Protein AF-A0A3D2V1K4-F1 (afdb_monomer_lite)

pLDDT: mean 84.57, std 17.12, range [37.56, 98.5]

Secondary structure (DSSP, 8-state):
----------SSSSSS--------SSPPPS-B---STTTEETTEE--SBS--EEESS-PEEEEETTEEEEE--STT--EEESSSTTTTGGGS-SS----------SS--TTEEEEEEEEESSS-EEEEEEEEETTEEEEEEE-TTT--SS--EEEEE---

Radius of gyration: 23.72 Å; chains: 1; bounding box: 47×44×95 Å

Foldseek 3Di:
DDDDDDDDDDPPPPPPDPPPPPPDPDPDQQWAFDAFPVQDDFQWGHTPHAFIKGWPDGWDWDQDPVGTHTDQPDPPIDIDGPPACVRRVSNADDDDDDDDDDDDDPAAAAPAFDDWDFDDDPLAGATKTFGDGRPWTKIWHWDPVPDPDSIDIDIDTDDD

Structure (mmCIF, N/CA/C/O backbone):
data_AF-A0A3D2V1K4-F1
#
_entry.id   AF-A0A3D2V1K4-F1
#
loop_
_atom_site.group_PDB
_atom_site.id
_atom_site.type_symbol
_atom_site.label_atom_id
_atom_site.label_alt_id
_atom_site.label_comp_id
_atom_site.label_asym_id
_atom_site.label_entity_id
_atom_site.label_seq_id
_atom_site.pdbx_PDB_ins_code
_atom_site.Cartn_x
_atom_site.Cartn_y
_atom_site.Cartn_z
_atom_site.occupancy
_atom_site.B_iso_or_equiv
_atom_site.auth_seq_id
_atom_site.auth_comp_id
_atom_site.auth_asym_id
_atom_site.auth_atom_id
_atom_site.pdbx_PDB_model_num
ATOM 1 N N . MET A 1 1 ? -31.610 19.275 -69.217 1.00 45.16 1 MET A N 1
ATOM 2 C CA . MET A 1 1 ? -30.358 19.550 -68.478 1.00 45.16 1 MET A CA 1
ATOM 3 C C . MET A 1 1 ? -30.706 19.961 -67.062 1.00 45.16 1 MET A C 1
ATOM 5 O O . MET A 1 1 ? -31.805 20.438 -66.820 1.00 45.16 1 MET A O 1
ATOM 9 N N . THR A 1 2 ? -29.822 19.635 -66.136 1.00 37.56 2 THR A N 1
ATOM 10 C CA . THR A 1 2 ? -30.167 19.061 -64.837 1.00 37.56 2 THR A CA 1
ATOM 11 C C . THR A 1 2 ? -30.131 20.094 -63.704 1.00 37.56 2 THR A C 1
ATOM 13 O O . THR A 1 2 ? -29.218 20.901 -63.616 1.00 37.56 2 THR A O 1
ATOM 16 N N . ARG A 1 3 ? -31.185 20.024 -62.886 1.00 39.22 3 ARG A N 1
ATOM 17 C CA . ARG A 1 3 ? -31.517 20.609 -61.573 1.00 39.22 3 ARG A CA 1
ATOM 18 C C . ARG A 1 3 ? -30.440 21.370 -60.762 1.00 39.22 3 ARG A C 1
ATOM 20 O O . ARG A 1 3 ? -29.451 20.786 -60.337 1.00 39.22 3 ARG A O 1
ATOM 27 N N . LEU A 1 4 ? -30.786 22.611 -60.386 1.00 47.19 4 LEU A N 1
ATOM 28 C CA . LEU A 1 4 ? -30.423 23.260 -59.113 1.00 47.19 4 LEU A CA 1
ATOM 29 C C . LEU A 1 4 ? -31.173 22.567 -57.957 1.00 47.19 4 LEU A C 1
ATOM 31 O O . LEU A 1 4 ? -32.404 22.559 -57.982 1.00 47.19 4 LEU A O 1
ATOM 35 N N . ILE A 1 5 ? -30.472 22.042 -56.943 1.00 50.00 5 ILE A N 1
ATOM 36 C CA . ILE A 1 5 ? -31.048 21.699 -55.626 1.00 50.00 5 ILE A CA 1
ATOM 37 C C . ILE A 1 5 ? -30.055 22.091 -54.517 1.00 50.00 5 ILE A C 1
ATOM 39 O O . ILE A 1 5 ? -29.039 21.441 -54.307 1.00 50.00 5 ILE A O 1
ATOM 43 N N . THR A 1 6 ? -30.386 23.210 -53.876 1.00 43.06 6 THR A N 1
ATOM 44 C CA . THR A 1 6 ? -30.469 23.450 -52.425 1.00 43.06 6 THR A CA 1
ATOM 45 C C . THR A 1 6 ? -29.324 22.999 -51.504 1.00 43.06 6 THR A C 1
ATOM 47 O O . THR A 1 6 ? -29.193 21.838 -51.134 1.00 43.06 6 THR A O 1
ATOM 50 N N . LEU A 1 7 ? -28.586 24.004 -51.025 1.00 48.50 7 LEU A N 1
ATOM 51 C CA . LEU A 1 7 ? -27.786 24.012 -49.803 1.00 48.50 7 LEU A CA 1
ATOM 52 C C . LEU A 1 7 ? -28.720 24.108 -48.581 1.00 48.50 7 LEU A C 1
ATOM 54 O O . LEU A 1 7 ? -29.283 25.176 -48.365 1.00 48.50 7 LEU A O 1
ATOM 58 N N . THR A 1 8 ? -28.854 23.054 -47.770 1.00 48.22 8 THR A N 1
ATOM 59 C CA . THR A 1 8 ? -29.272 23.171 -46.356 1.00 48.22 8 THR A CA 1
ATOM 60 C C . THR A 1 8 ? -29.011 21.884 -45.564 1.00 48.22 8 THR A C 1
ATOM 62 O O . THR A 1 8 ? -29.450 20.809 -45.947 1.00 48.22 8 THR A O 1
ATOM 65 N N . LEU A 1 9 ? -28.367 22.060 -44.404 1.00 46.78 9 LEU A N 1
ATOM 66 C CA . LEU A 1 9 ? -28.428 21.213 -43.202 1.00 46.78 9 LEU A CA 1
ATOM 67 C C . LEU A 1 9 ? -27.929 19.752 -43.294 1.00 46.78 9 LEU A C 1
ATOM 69 O O . LEU A 1 9 ? -28.716 18.816 -43.364 1.00 46.78 9 LEU A O 1
ATOM 73 N N . SER A 1 10 ? -26.623 19.556 -43.080 1.00 44.19 10 SER A N 1
ATOM 74 C CA . SER A 1 10 ? -26.077 18.264 -42.612 1.00 44.19 10 SER A CA 1
ATOM 75 C C . SER A 1 10 ? -25.046 18.427 -41.484 1.00 44.19 10 SER A C 1
ATOM 77 O O . SER A 1 10 ? -24.076 17.683 -41.412 1.00 44.19 10 SER A O 1
ATOM 79 N N . ILE A 1 11 ? -25.242 19.401 -40.587 1.00 49.22 11 ILE A N 1
ATOM 80 C CA . ILE A 1 11 ? -24.480 19.533 -39.329 1.00 49.22 11 ILE A CA 1
ATOM 81 C C . ILE A 1 11 ? -25.485 19.497 -38.171 1.00 49.22 11 ILE A C 1
ATOM 83 O O . ILE A 1 11 ? -25.720 20.495 -37.505 1.00 49.22 11 ILE A O 1
ATOM 87 N N . ALA A 1 12 ? -26.193 18.380 -38.000 1.00 46.69 12 ALA A N 1
ATOM 88 C CA . ALA A 1 12 ? -27.117 18.215 -36.868 1.00 46.69 12 ALA A CA 1
ATOM 89 C C . ALA A 1 12 ? -27.354 16.756 -36.437 1.00 46.69 12 ALA A C 1
ATOM 91 O O . ALA A 1 12 ? -28.192 16.515 -35.579 1.00 46.69 12 ALA A O 1
ATOM 92 N N . ALA A 1 13 ? -26.635 15.775 -36.995 1.00 43.16 13 ALA A N 1
ATOM 93 C CA . ALA A 1 13 ? -26.877 14.355 -36.705 1.00 43.16 13 ALA A CA 1
ATOM 94 C C . ALA A 1 13 ? -25.621 13.580 -36.269 1.00 43.16 13 ALA A C 1
ATOM 96 O O . ALA A 1 13 ? -25.596 12.358 -36.341 1.00 43.16 13 ALA A O 1
ATOM 97 N N . LEU A 1 14 ? -24.581 14.279 -35.800 1.00 42.91 14 LEU A N 1
ATOM 98 C CA . LEU A 1 14 ? -23.423 13.656 -35.141 1.00 42.91 14 LEU A CA 1
ATOM 99 C C . LEU A 1 14 ? -23.356 14.017 -33.648 1.00 42.91 14 LEU A C 1
ATOM 101 O O . LEU A 1 14 ? -22.283 14.100 -33.063 1.00 42.91 14 LEU A O 1
ATOM 105 N N . LEU A 1 15 ? -24.515 14.292 -33.046 1.00 51.38 15 LEU A N 1
ATOM 106 C CA . LEU A 1 15 ? -24.638 14.738 -31.659 1.00 51.38 15 LEU A CA 1
ATOM 107 C C . LEU A 1 15 ? -25.677 13.906 -30.898 1.00 51.38 15 LEU A C 1
ATOM 109 O O . LEU A 1 15 ? -26.493 14.444 -30.161 1.00 51.38 15 LEU A O 1
ATOM 113 N N . SER A 1 16 ? -25.724 12.592 -31.118 1.00 52.72 16 SER A N 1
ATOM 114 C CA . SER A 1 16 ? -26.728 11.763 -30.443 1.00 52.72 16 SER A CA 1
ATOM 115 C C . SER A 1 16 ? -26.359 10.286 -30.382 1.00 52.72 16 SER A C 1
ATOM 117 O O . SER A 1 16 ? -27.157 9.455 -30.781 1.00 52.72 16 SER A O 1
ATOM 119 N N . THR A 1 17 ? -25.168 9.968 -29.877 1.00 50.50 17 THR A N 1
ATOM 120 C CA . THR A 1 17 ? -24.917 8.758 -29.070 1.00 50.50 17 THR A CA 1
ATOM 121 C C . THR A 1 17 ? -23.602 8.951 -28.315 1.00 50.50 17 THR A C 1
ATOM 123 O O . THR A 1 17 ? -22.626 8.237 -28.539 1.00 50.50 17 THR A O 1
ATOM 126 N N . ILE A 1 18 ? -23.546 9.924 -27.402 1.00 56.06 18 ILE A N 1
ATOM 127 C CA . ILE A 1 18 ? -22.674 9.719 -26.244 1.00 56.06 18 ILE A CA 1
ATOM 128 C C . ILE A 1 18 ? -23.422 8.659 -25.447 1.00 56.06 18 ILE A C 1
ATOM 130 O O . ILE A 1 18 ? -24.371 8.965 -24.728 1.00 56.06 18 ILE A O 1
ATOM 134 N N . ALA A 1 19 ? -23.102 7.387 -25.692 1.00 54.31 19 ALA A N 1
ATOM 135 C CA . ALA A 1 19 ? -23.455 6.360 -24.737 1.00 54.31 19 ALA A CA 1
ATOM 136 C C . ALA A 1 19 ? -22.867 6.851 -23.416 1.00 54.31 19 ALA A C 1
ATOM 138 O O . ALA A 1 19 ? -21.653 7.045 -23.325 1.00 54.31 19 ALA A O 1
ATOM 139 N N . ASN A 1 20 ? -23.727 7.142 -22.441 1.00 50.69 20 ASN A N 1
ATOM 140 C CA . ASN A 1 20 ? -23.297 7.294 -21.065 1.00 50.69 20 ASN A CA 1
ATOM 141 C C . ASN A 1 20 ? -22.714 5.937 -20.682 1.00 50.69 20 ASN A C 1
ATOM 143 O O . ASN A 1 20 ? -23.421 5.038 -20.233 1.00 50.69 20 ASN A O 1
ATOM 147 N N . VAL A 1 21 ? -21.429 5.750 -20.968 1.00 51.03 21 VAL A N 1
ATOM 148 C CA . VAL A 1 21 ? -20.631 4.736 -20.314 1.00 51.03 21 VAL A CA 1
ATOM 149 C C . VAL A 1 21 ? -20.633 5.203 -18.872 1.00 51.03 21 VAL A C 1
ATOM 151 O O . VAL A 1 21 ? -19.907 6.132 -18.522 1.00 51.03 21 VAL A O 1
ATOM 154 N N . SER A 1 22 ? -21.529 4.638 -18.063 1.00 55.59 22 SER A N 1
ATOM 155 C CA . SER A 1 22 ? -21.454 4.758 -16.615 1.00 55.59 22 SER A CA 1
ATOM 156 C C . SER A 1 22 ? -20.165 4.066 -16.195 1.00 55.59 22 SER A C 1
ATOM 158 O O . SER A 1 22 ? -20.134 2.876 -15.887 1.00 55.59 22 SER A O 1
ATOM 160 N N . ALA A 1 23 ? -19.063 4.803 -16.280 1.00 54.91 23 ALA A N 1
ATOM 161 C CA . ALA A 1 23 ? -17.831 4.439 -15.630 1.00 54.91 23 ALA A CA 1
ATOM 162 C C . ALA A 1 23 ? -18.094 4.590 -14.128 1.00 54.91 23 ALA A C 1
ATOM 164 O O . ALA A 1 23 ? -18.209 5.701 -13.634 1.00 54.91 23 ALA A O 1
ATOM 165 N N . HIS A 1 24 ? -18.236 3.446 -13.456 1.00 52.34 24 HIS A N 1
ATOM 166 C CA . HIS A 1 24 ? -18.280 3.269 -12.004 1.00 52.34 24 HIS A CA 1
ATOM 167 C C . HIS A 1 24 ? -19.395 4.018 -11.239 1.00 52.34 24 HIS A C 1
ATOM 169 O O . HIS A 1 24 ? -19.283 5.197 -10.931 1.00 52.34 24 HIS A O 1
ATOM 175 N N . GLU A 1 25 ? -20.434 3.294 -10.803 1.00 56.09 25 GLU A N 1
ATOM 176 C CA . GLU A 1 25 ? -21.303 3.743 -9.699 1.00 56.09 25 GLU A CA 1
ATOM 177 C C . GLU A 1 25 ? -20.658 3.428 -8.340 1.00 56.09 25 GLU A C 1
ATOM 179 O O . GLU A 1 25 ? -21.130 2.596 -7.566 1.00 56.09 25 GLU A O 1
ATOM 184 N N . GLY A 1 26 ? -19.526 4.062 -8.062 1.00 61.91 26 GLY A N 1
ATOM 185 C CA . GLY A 1 26 ? -18.904 4.053 -6.743 1.00 61.91 26 GLY A CA 1
ATOM 186 C C . GLY A 1 26 ? -18.369 5.440 -6.411 1.00 61.91 26 GLY A C 1
ATOM 187 O O . GLY A 1 26 ? -18.250 6.277 -7.306 1.00 61.91 26 GLY A O 1
ATOM 188 N N . PRO A 1 27 ? -18.107 5.736 -5.128 1.00 70.12 27 PRO A N 1
ATOM 189 C CA . PRO A 1 27 ? -17.513 7.012 -4.757 1.00 70.12 27 PRO A CA 1
ATOM 190 C C . PRO A 1 27 ? -16.166 7.184 -5.466 1.00 70.12 27 PRO A C 1
ATOM 192 O O . PRO A 1 27 ? -15.400 6.225 -5.580 1.00 70.12 27 PRO A O 1
ATOM 195 N N . ASP A 1 28 ? -15.868 8.408 -5.906 1.00 82.75 28 ASP A N 1
ATOM 196 C CA . ASP A 1 28 ? -14.573 8.714 -6.509 1.00 82.75 28 ASP A CA 1
ATOM 197 C C . ASP A 1 28 ? -13.437 8.330 -5.543 1.00 82.75 28 ASP A C 1
ATOM 199 O O . ASP A 1 28 ? -13.504 8.647 -4.346 1.00 82.75 28 ASP A O 1
ATOM 203 N N . PRO A 1 29 ? -12.384 7.641 -6.022 1.00 90.06 29 PRO A N 1
ATOM 204 C CA . PRO A 1 29 ? -11.270 7.277 -5.164 1.00 90.06 29 PRO A CA 1
ATOM 205 C C . PRO A 1 29 ? -10.558 8.538 -4.665 1.00 90.06 29 PRO A C 1
ATOM 207 O O . PRO A 1 29 ? -10.203 9.417 -5.447 1.00 90.06 29 PRO A O 1
ATOM 210 N N . ILE A 1 30 ? -10.277 8.605 -3.362 1.00 92.00 30 ILE A N 1
ATOM 211 C CA . ILE A 1 30 ? -9.485 9.700 -2.772 1.00 92.00 30 ILE A CA 1
ATOM 212 C C . ILE A 1 30 ? -7.977 9.531 -3.014 1.00 92.00 30 ILE A C 1
ATOM 214 O O . ILE A 1 30 ? -7.196 10.456 -2.798 1.00 92.00 30 ILE A O 1
ATOM 218 N N . SER A 1 31 ? -7.543 8.345 -3.444 1.00 94.75 31 SER A N 1
ATOM 219 C CA . SER A 1 31 ? -6.163 8.060 -3.841 1.00 94.75 31 SER A CA 1
ATOM 220 C C . SER A 1 31 ? -6.102 6.909 -4.836 1.00 94.75 31 SER A C 1
ATOM 222 O O . SER A 1 31 ? -6.914 5.986 -4.775 1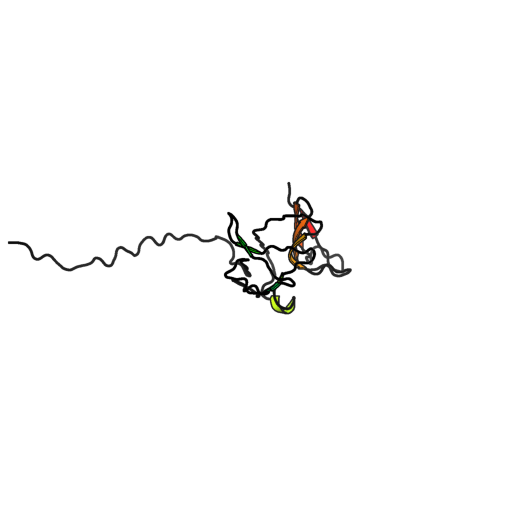.00 94.75 31 SER A O 1
ATOM 224 N N . HIS A 1 32 ? -5.143 6.972 -5.759 1.00 96.38 32 HIS A N 1
ATOM 225 C CA . HIS A 1 32 ? -4.981 5.998 -6.830 1.00 96.38 32 HIS A CA 1
ATOM 226 C C . HIS A 1 32 ? -3.543 6.004 -7.360 1.00 96.38 32 HIS A C 1
ATOM 228 O O . HIS A 1 32 ? -3.033 7.038 -7.795 1.00 96.38 32 HIS A O 1
ATOM 234 N N . TRP A 1 33 ? -2.929 4.823 -7.394 1.00 97.75 33 TRP A N 1
ATOM 235 C CA . TRP A 1 33 ? -1.613 4.569 -7.978 1.00 97.75 33 TRP A CA 1
ATOM 236 C C . TRP A 1 33 ? -1.708 3.474 -9.034 1.00 97.75 33 TRP A C 1
ATOM 238 O O . TRP A 1 33 ? -2.467 2.519 -8.871 1.00 97.75 33 TRP A O 1
ATOM 248 N N . VAL A 1 34 ? -0.915 3.606 -10.094 1.00 97.12 34 VAL A N 1
ATOM 249 C CA . VAL A 1 34 ? -0.766 2.593 -11.143 1.00 97.12 34 VAL A CA 1
ATOM 250 C C . VAL A 1 34 ? 0.714 2.237 -11.218 1.00 97.12 34 VAL A C 1
ATOM 252 O O . VAL A 1 34 ? 1.555 3.118 -11.348 1.00 97.12 34 VAL A O 1
ATOM 255 N N . PHE A 1 35 ? 1.044 0.956 -11.084 1.00 97.12 35 PHE A N 1
ATOM 256 C CA . PHE A 1 35 ? 2.427 0.485 -10.968 1.00 97.12 35 PHE A CA 1
ATOM 257 C C . PHE A 1 35 ? 2.980 0.048 -12.331 1.00 97.12 35 PHE A C 1
ATOM 259 O O . PHE A 1 35 ? 3.294 -1.118 -12.520 1.00 97.12 35 PHE A O 1
ATOM 266 N N . ASN A 1 36 ? 3.097 0.974 -13.282 1.00 97.62 36 ASN A N 1
ATOM 267 C CA . ASN A 1 36 ? 3.592 0.707 -14.638 1.00 97.62 36 ASN A CA 1
ATOM 268 C C . ASN A 1 36 ? 4.740 1.665 -15.022 1.00 97.62 36 ASN A C 1
ATOM 270 O O . ASN A 1 36 ? 5.110 2.549 -14.246 1.00 97.62 36 ASN A O 1
ATOM 274 N N . SER A 1 37 ? 5.297 1.511 -16.223 1.00 97.50 37 SER A N 1
ATOM 275 C CA . SER A 1 37 ? 6.403 2.345 -16.717 1.00 97.50 37 SER A CA 1
ATOM 276 C C . SER A 1 37 ? 6.032 3.817 -16.957 1.00 97.50 37 SER A C 1
ATOM 278 O O . SER A 1 37 ? 6.917 4.670 -16.989 1.00 97.50 37 SER A O 1
ATOM 280 N N . GLU A 1 38 ? 4.740 4.137 -17.086 1.00 98.06 38 GLU A N 1
ATOM 281 C CA . GLU A 1 38 ? 4.240 5.509 -17.242 1.00 98.06 38 GLU A CA 1
ATOM 282 C C . GLU A 1 38 ? 4.328 6.301 -15.929 1.00 98.06 38 GLU A C 1
ATOM 284 O O . GLU A 1 38 ? 4.725 7.467 -15.928 1.00 98.06 38 GLU A O 1
ATOM 289 N N . PHE A 1 39 ? 3.983 5.666 -14.805 1.00 98.38 39 PHE A N 1
ATOM 290 C CA . PHE A 1 39 ? 3.918 6.320 -13.493 1.00 98.38 39 PHE A CA 1
ATOM 291 C C . PHE A 1 39 ? 5.137 6.042 -12.607 1.00 98.38 39 PHE A C 1
ATOM 293 O O . PHE A 1 39 ? 5.323 6.730 -11.601 1.00 98.38 39 PHE A O 1
ATOM 300 N N . VAL A 1 40 ? 5.979 5.065 -12.956 1.00 98.38 40 VAL A N 1
ATOM 301 C CA . VAL A 1 40 ? 7.186 4.705 -12.199 1.00 98.38 40 VAL A CA 1
ATOM 302 C C . VAL A 1 40 ? 8.436 5.217 -12.907 1.00 98.38 40 VAL A C 1
ATOM 304 O O . VAL A 1 40 ? 8.746 4.826 -14.029 1.00 98.38 40 VAL A O 1
ATOM 307 N N . SER A 1 41 ? 9.210 6.056 -12.215 1.00 97.19 41 SER A N 1
ATOM 308 C CA . SER A 1 41 ? 10.480 6.587 -12.719 1.00 97.19 41 SER A CA 1
ATOM 309 C C . SER A 1 41 ? 11.564 6.535 -11.647 1.00 97.19 41 SER A C 1
ATOM 311 O O . SER A 1 41 ? 11.476 7.175 -10.593 1.00 97.19 41 SER A O 1
ATOM 313 N N . GLY A 1 42 ? 12.613 5.751 -11.905 1.00 96.69 42 GLY A N 1
ATOM 314 C CA . GLY A 1 42 ? 13.657 5.481 -10.920 1.00 96.69 42 GLY A CA 1
ATOM 315 C C . GLY A 1 42 ? 13.062 4.849 -9.661 1.00 96.69 42 GLY A C 1
ATOM 316 O O . GLY A 1 42 ? 12.467 3.782 -9.725 1.00 96.69 42 GLY A O 1
ATOM 317 N N . ARG A 1 43 ? 13.213 5.518 -8.513 1.00 97.25 43 ARG A N 1
ATOM 318 C CA . ARG A 1 43 ? 12.637 5.092 -7.225 1.00 97.25 43 ARG A CA 1
ATOM 319 C C . ARG A 1 43 ? 11.328 5.797 -6.869 1.00 97.25 43 ARG A C 1
ATOM 321 O O . ARG A 1 43 ? 10.876 5.678 -5.736 1.00 97.25 43 ARG A O 1
ATOM 328 N N . LYS A 1 44 ? 10.723 6.539 -7.793 1.00 98.19 44 LYS A N 1
ATOM 329 C CA . LYS A 1 44 ? 9.489 7.287 -7.541 1.00 98.19 44 LYS A CA 1
ATOM 330 C C . LYS A 1 44 ? 8.310 6.668 -8.273 1.00 98.19 44 LYS A C 1
ATOM 332 O O . LYS A 1 44 ? 8.471 6.151 -9.377 1.00 98.19 44 LYS A O 1
ATOM 337 N N . ILE A 1 45 ? 7.137 6.781 -7.662 1.00 98.50 45 ILE A N 1
ATOM 338 C CA . ILE A 1 45 ? 5.845 6.562 -8.307 1.00 98.50 45 ILE A CA 1
ATOM 339 C C . ILE A 1 45 ? 5.027 7.848 -8.208 1.00 98.50 45 ILE A C 1
ATOM 341 O O . ILE A 1 45 ? 4.845 8.389 -7.115 1.00 98.50 45 ILE A O 1
ATOM 345 N N . THR A 1 46 ? 4.545 8.341 -9.344 1.00 98.44 46 THR A N 1
ATOM 346 C CA . THR A 1 46 ? 3.626 9.480 -9.391 1.00 98.44 46 THR A CA 1
ATOM 347 C C . THR A 1 46 ? 2.196 8.981 -9.243 1.00 98.44 46 THR A C 1
ATOM 349 O O . THR A 1 46 ? 1.761 8.072 -9.953 1.00 98.44 46 THR A O 1
ATOM 352 N N . ALA A 1 47 ? 1.459 9.552 -8.296 1.00 97.69 47 ALA A N 1
ATOM 353 C CA . ALA A 1 47 ? 0.073 9.179 -8.067 1.00 97.69 47 ALA A CA 1
ATOM 354 C C . ALA A 1 47 ? -0.825 9.706 -9.192 1.00 97.69 47 ALA A C 1
ATOM 356 O O . ALA A 1 47 ? -0.641 10.813 -9.699 1.00 97.69 47 ALA A O 1
ATOM 357 N N . ARG A 1 48 ? -1.865 8.945 -9.543 1.00 96.81 48 ARG A N 1
ATOM 358 C CA . ARG A 1 48 ? -2.973 9.487 -10.343 1.00 96.81 48 ARG A CA 1
ATOM 359 C C . ARG A 1 48 ? -3.841 10.422 -9.510 1.00 96.81 48 ARG A C 1
ATOM 361 O O . ARG A 1 48 ? -4.339 11.415 -10.028 1.00 96.81 48 ARG A O 1
ATOM 368 N N . LEU A 1 49 ? -4.040 10.062 -8.243 1.00 95.31 49 LEU A N 1
ATOM 369 C CA . LEU A 1 49 ? -4.734 10.836 -7.218 1.00 95.31 49 LEU A CA 1
ATOM 370 C C . LEU A 1 49 ? -4.067 10.560 -5.871 1.00 95.31 49 LEU A C 1
ATOM 372 O O . LEU A 1 49 ? -3.713 9.415 -5.588 1.00 95.31 49 LEU A O 1
ATOM 376 N N . GLY A 1 50 ? -3.962 11.572 -5.017 1.00 95.44 50 GLY A N 1
ATOM 377 C CA . GLY A 1 50 ? -3.331 11.429 -3.708 1.00 95.44 50 GLY A CA 1
ATOM 378 C C . GLY A 1 50 ? -1.822 11.691 -3.723 1.00 95.44 50 GLY A C 1
ATOM 379 O O . GLY A 1 50 ? -1.321 12.357 -4.629 1.00 95.44 50 GLY A O 1
ATOM 380 N N . PRO A 1 51 ? -1.095 11.225 -2.695 1.00 96.88 51 PRO A N 1
ATOM 381 C CA . PRO A 1 51 ? 0.322 11.514 -2.534 1.00 96.88 51 PRO A CA 1
ATOM 382 C C . PRO A 1 51 ? 1.188 10.617 -3.424 1.00 96.88 51 PRO A C 1
ATOM 384 O O . PRO A 1 51 ? 0.966 9.409 -3.507 1.00 96.88 51 PRO A O 1
ATOM 387 N N . ASP A 1 52 ? 2.231 11.193 -4.019 1.00 97.94 52 ASP A N 1
ATOM 388 C CA . ASP A 1 52 ? 3.304 10.435 -4.670 1.00 97.94 52 ASP A CA 1
ATOM 389 C C . ASP A 1 52 ? 3.999 9.476 -3.690 1.00 97.94 52 ASP A C 1
ATOM 391 O O . ASP A 1 52 ? 3.907 9.617 -2.463 1.00 97.94 52 ASP A O 1
ATOM 395 N N . GLY A 1 53 ? 4.728 8.506 -4.240 1.00 97.62 53 GLY A N 1
ATOM 396 C CA . GLY A 1 53 ? 5.458 7.513 -3.466 1.00 97.62 53 GLY A CA 1
ATOM 397 C C . GLY A 1 53 ? 6.933 7.389 -3.822 1.00 97.62 53 GLY A C 1
ATOM 398 O O . GLY A 1 53 ? 7.385 7.775 -4.903 1.00 97.62 53 GLY A O 1
ATOM 399 N N . GLU A 1 54 ? 7.683 6.796 -2.899 1.00 97.81 54 GLU A N 1
ATOM 400 C CA . GLU A 1 54 ? 9.085 6.437 -3.077 1.00 97.81 54 GLU A CA 1
ATOM 401 C C . GLU A 1 54 ? 9.335 4.994 -2.621 1.00 97.81 54 GLU A C 1
ATOM 403 O O . GLU A 1 54 ? 9.010 4.611 -1.495 1.00 97.81 54 GLU A O 1
ATOM 408 N N . PHE A 1 55 ? 9.941 4.196 -3.496 1.00 97.25 55 PHE A N 1
ATOM 409 C CA . PHE A 1 55 ? 10.403 2.844 -3.194 1.00 97.25 55 PHE A CA 1
ATOM 410 C C . PHE A 1 55 ? 11.705 2.905 -2.389 1.00 97.25 55 PHE A C 1
ATOM 412 O O . PHE A 1 55 ? 12.588 3.707 -2.702 1.00 97.25 55 PHE A O 1
ATOM 419 N N . ASP A 1 56 ? 11.877 2.043 -1.388 1.00 95.62 56 ASP A N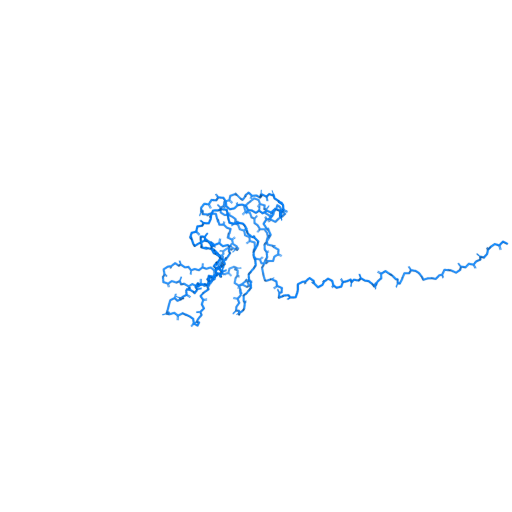 1
ATOM 420 C CA . ASP A 1 56 ? 13.157 1.864 -0.678 1.00 95.62 56 ASP A CA 1
ATOM 421 C C . ASP A 1 56 ? 14.130 0.907 -1.393 1.00 95.62 56 ASP A C 1
ATOM 423 O O . ASP A 1 56 ? 15.276 0.736 -0.980 1.00 95.62 56 ASP A O 1
ATOM 427 N N . PHE A 1 57 ? 13.694 0.358 -2.523 1.00 94.69 57 PHE A N 1
ATOM 428 C CA . PHE A 1 57 ? 14.452 -0.482 -3.438 1.00 94.69 57 PHE A CA 1
ATOM 429 C C . PHE A 1 57 ? 14.400 0.096 -4.858 1.00 94.69 57 PHE A C 1
ATOM 431 O O . PHE A 1 57 ? 13.646 1.027 -5.136 1.00 94.69 57 PHE A O 1
ATOM 438 N N . THR A 1 58 ? 15.202 -0.449 -5.774 1.00 94.88 58 THR A N 1
ATOM 439 C CA . THR A 1 58 ? 15.072 -0.147 -7.207 1.00 94.88 58 THR A CA 1
ATOM 440 C C . THR A 1 58 ? 13.945 -1.008 -7.785 1.00 94.88 58 THR A C 1
ATOM 442 O O . THR A 1 58 ? 14.138 -2.223 -7.893 1.00 94.88 58 THR A O 1
ATOM 445 N N . PRO A 1 59 ? 12.781 -0.432 -8.141 1.00 95.31 59 PRO A N 1
ATOM 446 C CA . PRO A 1 59 ? 11.659 -1.209 -8.642 1.00 95.31 59 PRO A CA 1
ATOM 447 C C . PRO A 1 59 ? 11.983 -1.810 -10.009 1.00 95.31 59 PRO A C 1
ATOM 449 O O . PRO A 1 59 ? 12.583 -1.163 -10.870 1.00 95.31 59 PRO A O 1
ATOM 452 N N . LYS A 1 60 ? 11.548 -3.053 -10.218 1.00 95.44 60 LYS A N 1
ATOM 453 C CA . LYS A 1 60 ? 11.517 -3.679 -11.538 1.00 95.44 60 LYS A CA 1
ATOM 454 C C . LYS A 1 60 ? 10.077 -3.666 -12.029 1.00 95.44 60 LYS A C 1
ATOM 456 O O . LYS A 1 60 ? 9.229 -4.304 -11.410 1.00 95.44 60 LYS A O 1
ATOM 461 N N . VAL A 1 61 ? 9.824 -2.972 -13.135 1.00 97.12 61 VAL A N 1
ATOM 462 C CA . VAL A 1 61 ? 8.566 -3.119 -13.873 1.00 97.12 61 VAL A CA 1
ATOM 463 C C . VAL A 1 61 ? 8.638 -4.429 -14.659 1.00 97.12 61 VAL A C 1
ATOM 465 O O . VAL A 1 61 ? 9.638 -4.706 -15.328 1.00 97.12 61 VAL A O 1
ATOM 468 N N . ILE A 1 62 ? 7.619 -5.263 -14.505 1.00 95.94 62 ILE A N 1
ATOM 469 C CA . ILE A 1 62 ? 7.415 -6.506 -15.249 1.00 95.94 62 ILE A CA 1
ATOM 470 C C . ILE A 1 62 ? 6.165 -6.350 -16.111 1.00 95.94 62 ILE A C 1
ATOM 472 O O . ILE A 1 62 ? 5.262 -5.615 -15.729 1.00 95.94 62 ILE A O 1
ATOM 476 N N . ASP A 1 63 ? 6.130 -7.029 -17.251 1.00 96.88 63 ASP A N 1
ATOM 477 C CA . ASP A 1 63 ? 5.009 -7.016 -18.191 1.00 96.88 63 ASP A CA 1
ATOM 478 C C . ASP A 1 63 ? 4.553 -8.458 -18.430 1.00 96.88 63 ASP A C 1
ATOM 480 O O . ASP A 1 63 ? 5.378 -9.337 -18.710 1.00 96.88 63 ASP A O 1
ATOM 484 N N . ASP A 1 64 ? 3.258 -8.707 -18.262 1.00 92.50 64 ASP A N 1
ATOM 485 C CA . ASP A 1 64 ? 2.632 -10.008 -18.476 1.00 92.50 64 ASP A CA 1
ATOM 486 C C . ASP A 1 64 ? 1.273 -9.873 -19.191 1.00 92.50 64 ASP A C 1
ATOM 488 O O . ASP A 1 64 ? 0.918 -8.829 -19.733 1.00 92.50 64 ASP A O 1
ATOM 492 N N . VAL A 1 65 ? 0.492 -10.955 -19.243 1.00 93.62 65 VAL A N 1
ATOM 493 C CA . VAL A 1 65 ? -0.809 -10.975 -19.939 1.00 93.62 65 VAL A CA 1
ATOM 494 C C . VAL A 1 65 ? -1.856 -10.018 -19.345 1.00 93.62 65 VAL A C 1
ATOM 496 O O . VAL A 1 65 ? -2.862 -9.740 -19.998 1.00 93.62 65 VAL A O 1
ATOM 499 N N . HIS A 1 66 ? -1.644 -9.532 -18.124 1.00 89.62 66 HIS A N 1
ATOM 500 C CA . HIS A 1 66 ? -2.476 -8.555 -17.425 1.00 89.62 66 HIS A CA 1
ATOM 501 C C . HIS A 1 66 ? -1.917 -7.124 -17.512 1.00 89.62 66 HIS A C 1
ATOM 503 O O . HIS A 1 66 ? -2.589 -6.189 -17.070 1.00 89.62 66 HIS A O 1
ATOM 509 N N . GLY A 1 67 ? -0.747 -6.947 -18.135 1.00 94.44 67 GLY A N 1
ATOM 510 C CA . GLY A 1 67 ? -0.067 -5.673 -18.344 1.00 94.44 67 GLY A CA 1
ATOM 511 C C . GLY A 1 67 ? 1.110 -5.453 -17.397 1.00 94.44 67 GLY A C 1
ATOM 512 O O . GLY A 1 67 ? 1.640 -6.380 -16.784 1.00 94.44 67 GLY A O 1
ATOM 513 N N . GLU A 1 68 ? 1.523 -4.192 -17.281 1.00 97.75 68 GLU A N 1
ATOM 514 C CA . GLU A 1 68 ? 2.680 -3.822 -16.474 1.00 97.75 68 GLU A CA 1
ATOM 515 C C . GLU A 1 68 ? 2.358 -3.741 -14.974 1.00 97.75 68 GLU A C 1
ATOM 517 O O . GLU A 1 68 ? 1.348 -3.164 -14.558 1.00 97.75 68 GLU A O 1
ATOM 522 N N . SER A 1 69 ? 3.265 -4.268 -14.152 1.00 97.00 69 SER A N 1
ATOM 523 C CA . SER A 1 69 ? 3.230 -4.179 -12.690 1.00 97.00 69 SER A CA 1
ATOM 524 C C . SER A 1 69 ? 4.637 -3.969 -12.115 1.00 97.00 69 SER A C 1
ATOM 526 O O . SER A 1 69 ? 5.643 -4.240 -12.772 1.00 97.00 69 SER A O 1
ATOM 528 N N . VAL A 1 70 ? 4.750 -3.491 -10.872 1.00 97.25 70 VAL A N 1
ATOM 529 C CA . VAL A 1 70 ? 6.036 -3.449 -10.153 1.00 97.25 70 VAL A CA 1
ATOM 530 C C . VAL A 1 70 ? 6.209 -4.715 -9.326 1.00 97.25 70 VAL A C 1
ATOM 532 O O . VAL A 1 70 ? 5.361 -5.055 -8.505 1.00 97.25 70 VAL A O 1
ATOM 535 N N . PHE A 1 71 ? 7.359 -5.366 -9.484 1.00 95.06 71 PHE A N 1
ATOM 536 C CA . PHE A 1 71 ? 7.730 -6.541 -8.707 1.00 95.06 71 PHE A CA 1
ATOM 537 C C . PHE A 1 71 ? 8.462 -6.160 -7.409 1.00 95.06 71 PHE A C 1
ATOM 539 O O . PHE A 1 71 ? 9.553 -5.582 -7.441 1.00 95.06 71 PHE A O 1
ATOM 546 N N . PHE A 1 72 ? 7.875 -6.516 -6.264 1.00 94.44 72 PHE A N 1
ATOM 547 C CA . PHE A 1 72 ? 8.436 -6.313 -4.922 1.00 94.44 72 PHE A CA 1
ATOM 548 C C . PHE A 1 72 ? 9.336 -7.502 -4.549 1.00 94.44 72 PHE A C 1
ATOM 550 O O . PHE A 1 72 ? 8.902 -8.460 -3.919 1.00 94.44 72 PHE A O 1
ATOM 557 N N . SER A 1 73 ? 10.596 -7.461 -4.990 1.00 82.56 73 SER A N 1
ATOM 558 C CA . SER A 1 73 ? 11.495 -8.629 -5.018 1.00 82.56 73 SER A CA 1
ATOM 559 C C . SER A 1 73 ? 12.292 -8.906 -3.740 1.00 82.56 73 SER A C 1
ATOM 561 O O . SER A 1 73 ? 13.021 -9.898 -3.682 1.00 82.56 73 SER A O 1
ATOM 563 N N . THR A 1 74 ? 12.229 -8.035 -2.733 1.00 81.69 74 THR A N 1
ATOM 564 C CA . THR A 1 74 ? 13.025 -8.168 -1.504 1.00 81.69 74 THR A CA 1
ATOM 565 C C . THR A 1 74 ? 12.118 -8.369 -0.293 1.00 81.69 74 THR A C 1
ATOM 567 O O . THR A 1 74 ? 10.992 -7.882 -0.261 1.00 81.69 74 THR A O 1
ATOM 570 N N . GLN A 1 75 ? 12.618 -9.058 0.739 1.00 76.69 75 GLN A N 1
ATOM 571 C CA . GLN A 1 75 ? 11.850 -9.328 1.968 1.00 76.69 75 GLN A CA 1
ATOM 572 C C . GLN A 1 75 ? 11.416 -8.055 2.715 1.00 76.69 75 GLN A C 1
ATOM 574 O O . GLN A 1 75 ? 10.534 -8.111 3.564 1.00 76.69 75 GLN A O 1
ATOM 579 N N . SER A 1 76 ? 12.046 -6.917 2.422 1.00 83.75 76 SER A N 1
ATOM 580 C CA . SER A 1 76 ? 11.751 -5.625 3.043 1.00 83.75 76 SER A CA 1
ATOM 581 C C . SER A 1 76 ? 11.386 -4.564 2.007 1.00 83.75 76 SER A C 1
ATOM 583 O O . SER A 1 76 ? 11.560 -3.387 2.281 1.00 83.75 76 SER A O 1
ATOM 585 N N . ALA A 1 77 ? 10.919 -4.968 0.820 1.00 92.56 77 ALA A N 1
ATOM 586 C CA . ALA A 1 77 ? 10.529 -4.045 -0.238 1.00 92.56 77 ALA A CA 1
ATOM 587 C C . ALA A 1 77 ? 9.319 -3.212 0.206 1.00 92.56 77 ALA A C 1
ATOM 589 O O . ALA A 1 77 ? 8.226 -3.746 0.400 1.00 92.56 77 ALA A O 1
ATOM 590 N N . VAL A 1 78 ? 9.498 -1.897 0.332 1.00 94.75 78 VAL A N 1
ATOM 591 C CA . VAL A 1 78 ? 8.431 -0.966 0.714 1.00 94.75 78 VAL A CA 1
ATOM 592 C C . VAL A 1 78 ? 8.366 0.195 -0.270 1.00 94.75 78 VAL A C 1
ATOM 594 O O . VAL A 1 78 ? 9.372 0.796 -0.644 1.00 94.75 78 VAL A O 1
ATOM 597 N N . CYS A 1 79 ? 7.143 0.562 -0.652 1.00 96.81 79 CYS A N 1
ATOM 598 C CA . CYS A 1 79 ? 6.846 1.844 -1.281 1.00 96.81 79 CYS A CA 1
ATOM 599 C C . CYS A 1 79 ? 6.172 2.752 -0.250 1.00 96.81 79 CYS A C 1
ATOM 601 O O . CYS A 1 79 ? 5.075 2.453 0.223 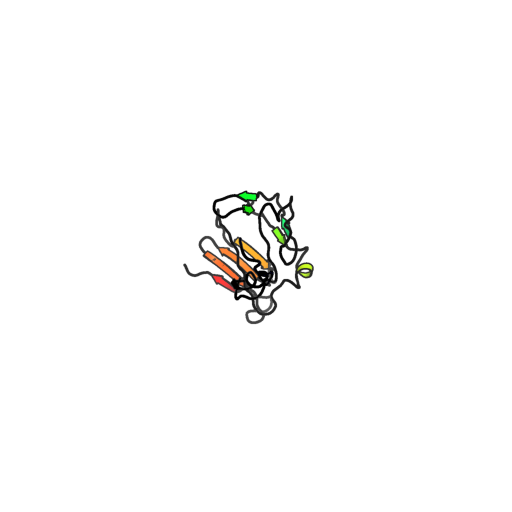1.00 96.81 79 CYS A O 1
ATOM 603 N N . ARG A 1 80 ? 6.824 3.855 0.126 1.00 96.94 80 ARG A N 1
ATOM 604 C CA . ARG A 1 80 ? 6.281 4.832 1.079 1.00 96.94 80 ARG A CA 1
ATOM 605 C C . ARG A 1 80 ? 5.498 5.895 0.329 1.00 96.94 80 ARG A C 1
ATOM 607 O O . ARG A 1 80 ? 6.047 6.535 -0.557 1.00 96.94 80 ARG A O 1
ATOM 614 N N . LEU A 1 81 ? 4.234 6.073 0.696 1.00 96.56 81 LEU A N 1
ATOM 615 C CA . LEU A 1 81 ? 3.330 7.056 0.100 1.00 96.56 81 LEU A CA 1
ATOM 616 C C . LEU A 1 81 ? 3.332 8.319 0.969 1.00 96.56 81 LEU A C 1
ATOM 618 O O . LEU A 1 81 ? 2.997 8.266 2.156 1.00 96.56 81 LEU A O 1
ATOM 622 N N . GLY A 1 82 ? 3.752 9.445 0.394 1.00 94.62 82 GLY A N 1
ATOM 623 C CA . GLY A 1 82 ? 4.033 10.676 1.131 1.00 94.62 82 GLY A CA 1
ATOM 624 C C . GLY A 1 82 ? 5.244 10.578 2.074 1.00 94.62 82 GLY A C 1
ATOM 625 O O . GLY A 1 82 ? 5.947 9.573 2.155 1.00 94.62 82 GLY A O 1
ATOM 626 N N . SER A 1 83 ? 5.492 11.652 2.825 1.00 92.25 83 SER A N 1
ATOM 627 C CA . SER A 1 83 ? 6.628 11.779 3.754 1.00 92.25 83 SER A CA 1
ATOM 628 C C . SER A 1 83 ? 6.280 11.422 5.208 1.00 92.25 83 SER A C 1
ATOM 630 O O . SER A 1 83 ? 7.052 11.692 6.128 1.00 92.25 83 SER A O 1
ATOM 632 N N . GLY A 1 84 ? 5.111 10.813 5.430 1.00 90.06 84 GLY A N 1
ATOM 633 C CA . GLY A 1 84 ? 4.614 10.382 6.739 1.00 90.06 84 GLY A CA 1
ATOM 634 C C . GLY A 1 84 ? 3.146 10.740 6.972 1.00 90.06 84 GLY A C 1
ATOM 635 O O . GLY A 1 84 ? 2.538 11.472 6.188 1.00 90.06 84 GLY A O 1
ATOM 636 N N . ILE A 1 85 ? 2.576 10.268 8.087 1.00 89.81 85 ILE A N 1
ATOM 637 C CA . ILE A 1 85 ? 1.122 10.319 8.342 1.00 89.81 85 ILE A CA 1
ATOM 638 C C . ILE A 1 85 ? 0.521 11.732 8.252 1.00 89.81 85 ILE A C 1
ATOM 640 O O . ILE A 1 85 ? -0.588 11.914 7.760 1.00 89.81 85 ILE A O 1
ATOM 644 N N . LYS A 1 86 ? 1.272 12.760 8.671 1.00 91.81 86 LYS A N 1
ATOM 645 C CA . LYS A 1 86 ? 0.828 14.161 8.591 1.00 91.81 86 LYS A CA 1
ATOM 646 C C . LYS A 1 86 ? 0.662 14.636 7.146 1.00 91.81 86 LYS A C 1
ATOM 648 O O . LYS A 1 86 ? -0.264 15.391 6.881 1.00 91.81 86 LYS A O 1
ATOM 653 N N . SER A 1 87 ? 1.536 14.189 6.241 1.00 93.06 87 SER A N 1
ATOM 654 C CA . SER A 1 87 ? 1.523 14.585 4.826 1.00 93.06 87 SER A CA 1
ATOM 655 C C . SER A 1 87 ? 0.379 13.955 4.034 1.00 93.06 87 SER A C 1
ATOM 657 O O . SER A 1 87 ? -0.005 14.489 3.005 1.00 93.06 87 SER A O 1
ATOM 659 N N . VAL A 1 88 ? -0.183 12.848 4.528 1.00 93.69 88 VAL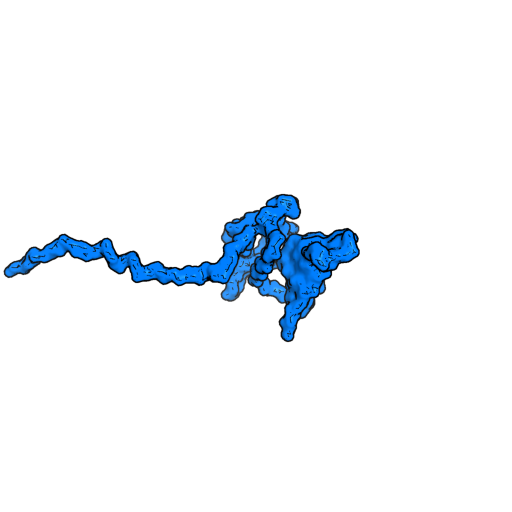 A N 1
ATOM 660 C CA . VAL A 1 88 ? -1.231 12.093 3.827 1.00 93.69 88 VAL A CA 1
ATOM 661 C C . VAL A 1 88 ? -2.602 12.206 4.489 1.00 93.69 88 VAL A C 1
ATOM 663 O O . VAL A 1 88 ? -3.547 11.556 4.061 1.00 93.69 88 VAL A O 1
ATOM 666 N N . LYS A 1 89 ? -2.733 13.026 5.539 1.00 93.25 89 LYS A N 1
ATOM 667 C CA . LYS A 1 89 ? -3.924 13.081 6.400 1.00 93.25 89 LYS A CA 1
ATOM 668 C C . LYS A 1 89 ? -5.225 13.351 5.637 1.00 93.25 89 LYS A C 1
ATOM 670 O O . LYS A 1 89 ? -6.256 12.797 6.001 1.00 93.25 89 LYS A O 1
ATOM 675 N N . GLU A 1 90 ? -5.184 14.202 4.616 1.00 92.94 90 GLU A N 1
ATOM 676 C CA . GLU A 1 90 ? -6.355 14.534 3.790 1.00 92.94 90 GLU A CA 1
ATOM 677 C C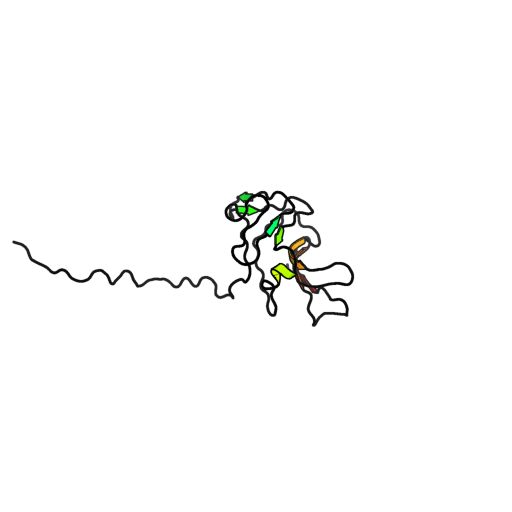 . GLU A 1 90 ? -6.793 13.391 2.863 1.00 92.94 90 GLU A C 1
ATOM 679 O O . GLU A 1 90 ? -7.944 13.347 2.441 1.00 92.94 90 GLU A O 1
ATOM 684 N N . PHE A 1 91 ? -5.899 12.434 2.614 1.00 92.94 91 PHE A N 1
ATOM 685 C CA . PHE A 1 91 ? -6.122 11.257 1.778 1.00 92.94 91 PHE A CA 1
ATOM 686 C C . PHE A 1 91 ? -6.492 10.010 2.590 1.00 92.94 91 PHE A C 1
ATOM 688 O O . PHE A 1 91 ? -6.549 8.906 2.051 1.00 92.94 91 PHE A O 1
ATOM 695 N N . LEU A 1 92 ? -6.737 10.160 3.896 1.00 92.12 92 LEU A N 1
ATOM 696 C CA . LEU A 1 92 ? -7.159 9.062 4.759 1.00 92.12 92 LEU A CA 1
ATOM 697 C C . LEU A 1 92 ? -8.685 9.038 4.929 1.00 92.12 92 LEU A C 1
ATOM 699 O O . LEU A 1 92 ? -9.311 10.084 5.119 1.00 92.12 92 LEU A O 1
ATOM 703 N N . PRO A 1 93 ? -9.298 7.842 4.937 1.00 88.88 93 PRO A N 1
ATOM 704 C CA . PRO A 1 93 ? -10.721 7.692 5.214 1.00 88.88 93 PRO A CA 1
ATOM 705 C C . PRO A 1 93 ? -11.040 8.136 6.649 1.00 88.88 93 PRO A C 1
ATOM 707 O O . PRO A 1 93 ? -10.362 7.753 7.599 1.00 88.88 93 PRO A O 1
ATOM 710 N N . THR A 1 94 ? -12.112 8.911 6.826 1.00 86.94 94 THR A N 1
ATOM 711 C CA . THR A 1 94 ? -12.549 9.390 8.155 1.00 86.94 94 THR A CA 1
ATOM 712 C C . THR A 1 94 ? -13.852 8.759 8.643 1.00 86.94 94 THR A C 1
ATOM 714 O O . THR A 1 94 ? -14.171 8.863 9.826 1.00 86.94 94 THR A O 1
ATOM 717 N N . LYS A 1 95 ? -14.615 8.109 7.751 1.00 86.00 95 LYS A N 1
ATOM 718 C CA . LYS A 1 95 ? -15.935 7.536 8.067 1.00 86.00 95 LYS A CA 1
ATOM 719 C C . LYS A 1 95 ? -16.167 6.162 7.444 1.00 86.00 95 LYS A C 1
ATOM 721 O O . LYS A 1 95 ? -16.511 5.229 8.157 1.00 86.00 95 LYS A O 1
ATOM 726 N N . ALA A 1 96 ? -16.016 6.056 6.128 1.00 88.56 96 ALA A N 1
ATOM 727 C CA . ALA A 1 96 ? -16.162 4.816 5.374 1.00 88.56 96 ALA A CA 1
ATOM 728 C C . ALA A 1 96 ? -14.893 4.570 4.556 1.00 88.56 96 ALA A C 1
ATOM 730 O O . ALA A 1 96 ? -14.211 5.523 4.176 1.00 88.56 96 ALA A O 1
ATOM 731 N N . LEU A 1 97 ? -14.584 3.299 4.313 1.00 90.19 97 LEU A N 1
ATOM 732 C CA . LEU A 1 97 ? -13.369 2.871 3.635 1.00 90.19 97 LEU A CA 1
ATOM 733 C C . LEU A 1 97 ? -13.704 1.802 2.598 1.00 90.19 97 LEU A C 1
ATOM 735 O O . LEU A 1 97 ? -14.425 0.846 2.874 1.00 90.19 97 LEU A O 1
ATOM 739 N N . THR A 1 98 ? -13.160 1.976 1.401 1.00 93.25 98 THR A N 1
ATOM 740 C CA . THR A 1 98 ? -13.124 0.975 0.338 1.00 93.25 98 THR A CA 1
ATOM 741 C C . THR A 1 98 ? -11.706 0.961 -0.207 1.00 93.25 98 THR A C 1
ATOM 743 O O . THR A 1 98 ? -11.134 2.018 -0.459 1.00 93.25 98 THR A O 1
ATOM 746 N N . ILE A 1 99 ? -11.130 -0.230 -0.346 1.00 94.19 99 ILE A N 1
ATOM 747 C CA . ILE A 1 99 ? -9.788 -0.431 -0.891 1.00 94.19 99 ILE A CA 1
ATOM 748 C C . ILE A 1 99 ? -9.901 -1.525 -1.940 1.00 94.19 99 ILE A C 1
ATOM 750 O O . ILE A 1 99 ? -10.512 -2.564 -1.694 1.00 94.19 99 ILE A O 1
ATOM 754 N N . SER A 1 100 ? -9.296 -1.293 -3.094 1.00 94.75 100 SER A N 1
ATOM 755 C CA . SER A 1 100 ? -9.191 -2.268 -4.172 1.00 94.75 100 SER A CA 1
ATOM 756 C C . SER A 1 100 ? -7.758 -2.292 -4.673 1.00 94.75 100 SER A C 1
ATOM 758 O O . SER A 1 100 ? -7.163 -1.232 -4.868 1.00 94.75 100 SER A O 1
ATOM 760 N N . ALA A 1 101 ? -7.223 -3.484 -4.908 1.00 95.88 101 ALA A N 1
ATOM 761 C CA . ALA A 1 101 ? -5.880 -3.664 -5.433 1.00 95.88 101 ALA A CA 1
ATOM 762 C C . ALA A 1 101 ? -5.851 -4.840 -6.413 1.00 95.88 101 ALA A C 1
ATOM 764 O O . ALA A 1 101 ? -6.525 -5.847 -6.200 1.00 95.88 101 ALA A O 1
ATOM 765 N N . TRP A 1 102 ? -5.041 -4.702 -7.461 1.00 95.81 102 TRP A N 1
ATOM 766 C CA . TRP A 1 102 ? -4.644 -5.800 -8.335 1.00 95.81 102 TRP A CA 1
ATOM 767 C C . TRP A 1 102 ? -3.261 -6.258 -7.896 1.00 95.81 102 TRP A C 1
ATOM 769 O O . TRP A 1 102 ? -2.317 -5.470 -7.928 1.00 95.81 102 TRP A O 1
ATOM 779 N N . VAL A 1 103 ? -3.159 -7.500 -7.428 1.00 94.62 103 VAL A N 1
ATOM 780 C CA . VAL A 1 103 ? -1.911 -8.064 -6.911 1.00 94.62 103 VAL A CA 1
ATOM 781 C C . VAL A 1 103 ? -1.792 -9.535 -7.276 1.00 94.62 103 VAL A C 1
ATOM 783 O O . VAL A 1 103 ? -2.787 -10.259 -7.304 1.00 94.62 103 VAL A O 1
ATOM 786 N N . THR A 1 104 ? -0.552 -9.975 -7.455 1.00 93.38 104 THR A N 1
ATOM 787 C CA . THR A 1 104 ? -0.172 -11.388 -7.450 1.00 93.38 104 THR A CA 1
ATOM 788 C C . THR A 1 104 ? 0.783 -11.598 -6.283 1.00 93.38 104 THR A C 1
ATOM 790 O O . THR A 1 104 ? 1.749 -10.851 -6.133 1.00 93.38 104 THR A O 1
ATOM 793 N N . VAL A 1 105 ? 0.508 -12.593 -5.438 1.00 92.88 105 VAL A N 1
ATOM 794 C CA . VAL A 1 105 ? 1.381 -12.961 -4.315 1.00 92.88 105 VAL A CA 1
ATOM 795 C C . VAL A 1 105 ? 2.184 -14.191 -4.727 1.00 92.88 105 VAL A C 1
ATOM 797 O O . VAL A 1 105 ? 1.629 -15.283 -4.801 1.00 92.88 105 VAL A O 1
ATOM 800 N N . ASP A 1 106 ? 3.470 -13.994 -5.020 1.00 90.19 106 ASP A N 1
ATOM 801 C CA . ASP A 1 106 ? 4.367 -15.055 -5.504 1.00 90.19 106 ASP A CA 1
ATOM 802 C C . ASP A 1 106 ? 4.814 -15.990 -4.367 1.00 90.19 106 ASP A C 1
ATOM 804 O O . ASP A 1 106 ? 4.619 -17.202 -4.412 1.00 90.19 106 ASP A O 1
ATOM 808 N N . GLU A 1 107 ? 5.314 -15.410 -3.271 1.00 90.81 107 GLU A N 1
ATOM 809 C CA . GLU A 1 107 ? 5.679 -16.142 -2.058 1.00 90.81 107 GLU A CA 1
ATOM 810 C C . GLU A 1 107 ? 4.874 -15.647 -0.848 1.00 90.81 107 GLU A C 1
ATOM 812 O O . GLU A 1 107 ? 5.307 -14.714 -0.161 1.00 90.81 107 GLU A O 1
ATOM 817 N N . PRO A 1 108 ? 3.725 -16.267 -0.528 1.00 90.56 108 PRO A N 1
ATOM 818 C CA . PRO A 1 108 ? 2.955 -15.881 0.643 1.00 90.56 108 PRO A CA 1
ATOM 819 C C . PRO A 1 108 ? 3.759 -16.055 1.936 1.00 90.56 108 PRO A C 1
ATOM 821 O O . PRO A 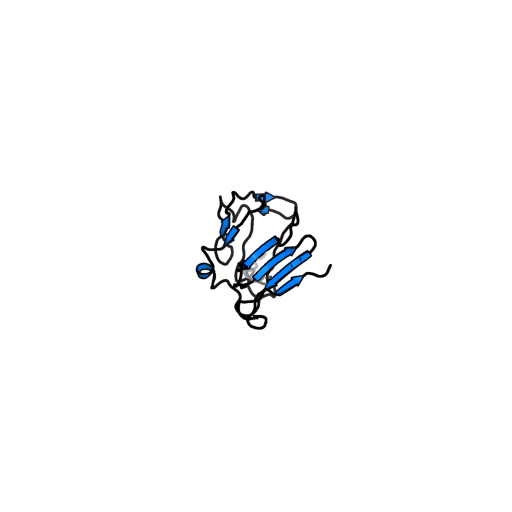1 108 ? 4.370 -17.097 2.185 1.00 90.56 108 PRO A O 1
ATOM 824 N N . LYS A 1 109 ? 3.733 -15.025 2.780 1.00 90.44 109 LYS A N 1
ATOM 825 C CA . LYS A 1 109 ? 4.302 -15.005 4.131 1.00 90.44 109 LYS A CA 1
ATOM 826 C C . LYS A 1 109 ? 3.206 -14.669 5.138 1.00 90.44 109 LYS A C 1
ATOM 828 O O . LYS A 1 109 ? 2.098 -14.273 4.766 1.00 90.44 109 LYS A O 1
ATOM 833 N N . ARG A 1 110 ? 3.535 -14.818 6.419 1.00 93.12 110 ARG A N 1
ATOM 834 C CA . ARG A 1 110 ? 2.681 -14.325 7.497 1.00 93.12 110 ARG A CA 1
ATOM 835 C C . ARG A 1 110 ? 2.739 -12.805 7.572 1.00 93.12 110 ARG A C 1
ATOM 837 O O . ARG A 1 110 ? 3.820 -12.241 7.414 1.00 93.12 110 ARG A O 1
ATOM 844 N N . TRP A 1 111 ? 1.595 -12.178 7.843 1.00 91.31 111 TRP A N 1
ATOM 845 C CA . TRP A 1 111 ? 1.472 -10.722 8.026 1.00 91.31 111 TRP A CA 1
ATOM 846 C C . TRP A 1 111 ? 1.958 -9.883 6.831 1.00 91.31 111 TRP A C 1
ATOM 848 O O . TRP A 1 111 ? 2.610 -8.852 6.996 1.00 91.31 111 TRP A O 1
ATOM 858 N N . GLY A 1 112 ? 1.651 -10.325 5.609 1.00 93.25 112 GLY A N 1
ATOM 859 C CA . GLY A 1 112 ? 2.001 -9.595 4.394 1.00 93.25 112 GLY A CA 1
ATOM 860 C C . GLY A 1 112 ? 1.118 -8.363 4.188 1.00 93.25 112 GLY A C 1
ATOM 861 O O . GLY A 1 112 ? -0.107 -8.457 4.225 1.00 93.25 112 GLY A O 1
ATOM 862 N N . GLY A 1 113 ? 1.730 -7.203 3.941 1.00 94.19 113 GLY A N 1
ATOM 863 C CA . GLY A 1 113 ? 1.020 -5.963 3.617 1.00 94.19 113 GLY A CA 1
ATOM 864 C C . GLY A 1 113 ? 0.886 -5.744 2.109 1.00 94.19 113 GLY A C 1
ATOM 865 O O . GLY A 1 113 ? 1.842 -5.957 1.369 1.00 94.19 113 GLY A O 1
ATOM 866 N N . ILE A 1 114 ? -0.286 -5.285 1.659 1.00 96.44 114 ILE A N 1
ATOM 867 C CA . ILE A 1 114 ? -0.508 -4.795 0.286 1.00 96.44 114 ILE A CA 1
ATOM 868 C C . ILE A 1 114 ? -0.502 -3.265 0.289 1.00 96.44 114 ILE A C 1
ATOM 870 O O . ILE A 1 114 ? 0.271 -2.633 -0.424 1.00 96.44 114 ILE A O 1
ATOM 874 N N . ILE A 1 115 ? -1.357 -2.661 1.116 1.00 96.38 115 ILE A N 1
ATOM 875 C CA . ILE A 1 115 ? -1.422 -1.211 1.317 1.00 96.38 115 ILE A CA 1
ATOM 876 C C . ILE A 1 115 ? -2.042 -0.916 2.679 1.00 96.38 115 ILE A C 1
ATOM 878 O O . ILE A 1 115 ? -2.968 -1.601 3.115 1.00 96.38 115 ILE A O 1
ATOM 882 N N . GLY A 1 116 ? -1.551 0.116 3.356 1.00 95.44 116 GLY A N 1
ATOM 883 C CA . GLY A 1 116 ? -2.086 0.515 4.646 1.00 95.44 116 GLY A CA 1
ATOM 884 C C . GLY A 1 116 ? -1.502 1.820 5.158 1.00 95.44 116 GLY A C 1
ATOM 885 O O . GLY A 1 116 ? -0.449 2.277 4.713 1.00 95.44 116 GLY A O 1
ATOM 886 N N . ALA A 1 117 ? -2.197 2.385 6.135 1.00 94.69 117 ALA A N 1
ATOM 887 C CA . ALA A 1 117 ? -1.687 3.418 7.021 1.00 94.69 117 ALA A CA 1
ATOM 888 C C . ALA A 1 117 ? -1.838 2.861 8.434 1.00 94.69 117 ALA A C 1
ATOM 890 O O . ALA A 1 117 ? -2.896 3.009 9.040 1.00 94.69 117 ALA A O 1
ATOM 891 N N . ILE A 1 118 ? -0.812 2.152 8.902 1.00 91.12 118 ILE A N 1
ATOM 892 C CA . ILE A 1 118 ? -0.841 1.373 10.140 1.00 91.12 118 ILE A CA 1
ATOM 893 C C . ILE A 1 118 ? 0.340 1.740 11.037 1.00 91.12 118 ILE A C 1
ATOM 895 O O . ILE A 1 118 ? 1.454 1.977 10.564 1.00 91.12 118 ILE A O 1
ATOM 899 N N . GLN A 1 119 ? 0.075 1.772 12.336 1.00 86.25 119 GLN A N 1
ATOM 900 C CA . GLN A 1 119 ? 1.075 1.702 13.386 1.00 86.25 119 GLN A CA 1
ATOM 901 C C . GLN A 1 119 ? 0.698 0.519 14.273 1.00 86.25 119 GLN A C 1
ATOM 903 O O . GLN A 1 119 ? -0.389 0.510 14.843 1.00 86.25 119 GLN A O 1
ATOM 908 N N . ASP A 1 120 ? 1.593 -0.459 14.338 1.00 70.44 120 ASP A N 1
ATOM 909 C CA . ASP A 1 120 ? 1.423 -1.702 15.090 1.00 70.44 120 ASP A CA 1
ATOM 910 C C . ASP A 1 120 ? 2.745 -2.013 15.810 1.00 70.44 120 ASP A C 1
ATOM 912 O O . ASP A 1 120 ? 3.470 -2.952 15.486 1.00 70.44 120 ASP A O 1
ATOM 916 N N . ASN A 1 121 ? 3.148 -1.093 16.696 1.00 74.88 121 ASN A N 1
ATOM 917 C CA . ASN A 1 121 ? 4.440 -1.140 17.381 1.00 74.88 121 ASN A CA 1
ATOM 918 C C . ASN A 1 121 ? 4.230 -1.051 18.899 1.00 74.88 121 ASN A C 1
ATOM 920 O O . ASN A 1 121 ? 4.257 0.046 19.460 1.00 74.88 121 ASN A O 1
ATOM 924 N N . GLY A 1 122 ? 4.094 -2.200 19.566 1.00 69.94 122 GLY A N 1
ATOM 925 C CA . GLY A 1 122 ? 3.955 -2.272 21.025 1.00 69.94 122 GLY A CA 1
ATOM 926 C C . GLY A 1 122 ? 2.581 -1.791 21.491 1.00 69.94 122 GLY A C 1
ATOM 927 O O . GLY A 1 122 ? 1.577 -2.217 20.945 1.00 69.94 122 GLY A O 1
ATOM 928 N N . GLU A 1 123 ? 2.544 -0.883 22.466 1.00 73.00 123 GLU A N 1
ATOM 929 C CA . GLU A 1 123 ? 1.317 -0.327 23.075 1.00 73.00 123 GLU A CA 1
ATOM 930 C C . GLU A 1 123 ? 0.636 0.739 22.190 1.00 73.00 123 GLU A C 1
ATOM 932 O O . GLU A 1 123 ? 0.129 1.749 22.670 1.00 73.00 123 GLU A O 1
ATOM 937 N N . THR A 1 124 ? 0.754 0.669 20.866 1.00 71.50 124 THR A N 1
ATOM 938 C CA . THR A 1 124 ? 0.045 1.618 19.997 1.00 71.50 124 THR A CA 1
ATOM 939 C C . THR A 1 124 ? -0.377 0.923 18.725 1.00 71.50 124 THR A C 1
ATOM 941 O O . THR A 1 124 ? 0.424 0.742 17.802 1.00 71.50 124 THR A O 1
ATOM 944 N N . GLU A 1 125 ? -1.665 0.606 18.685 1.00 81.00 125 GLU A N 1
ATOM 945 C CA . GLU A 1 125 ? -2.326 -0.122 17.610 1.00 81.00 125 GLU A CA 1
ATOM 946 C C . GLU A 1 125 ? -3.350 0.786 16.912 1.00 81.00 125 GLU A C 1
ATOM 948 O O . GLU A 1 125 ? -4.481 0.990 17.369 1.00 81.00 125 GLU A O 1
ATOM 953 N N . SER A 1 126 ? -2.964 1.378 15.779 1.00 88.31 126 SER A N 1
ATOM 954 C CA . SER A 1 126 ? -3.816 2.332 15.063 1.00 88.31 126 SER A CA 1
ATOM 955 C C . SER A 1 126 ? -3.758 2.191 13.547 1.00 88.31 126 SER A C 1
ATOM 957 O O . SER A 1 126 ? -2.746 1.806 12.962 1.00 88.31 126 SER A O 1
ATOM 959 N N . GLY A 1 127 ? -4.858 2.577 12.898 1.00 92.69 127 GLY A N 1
ATOM 960 C CA . GLY A 1 127 ? -4.944 2.657 11.448 1.00 92.69 127 GLY A CA 1
ATOM 961 C C . GLY A 1 127 ? -5.564 1.423 10.804 1.00 92.69 127 GLY A C 1
ATOM 962 O O . GLY A 1 127 ? -6.493 0.829 11.353 1.00 92.69 127 GLY A O 1
ATOM 963 N N . TRP A 1 128 ? -5.115 1.094 9.596 1.00 95.06 128 TRP A N 1
ATOM 964 C CA . TRP A 1 128 ? -5.656 -0.011 8.808 1.00 95.06 128 TRP A CA 1
ATOM 965 C C . TRP A 1 128 ? -4.636 -0.563 7.811 1.00 95.06 128 TRP A C 1
ATOM 967 O O . TRP A 1 128 ? -3.737 0.153 7.360 1.00 95.06 128 TRP A O 1
ATOM 977 N N . VAL A 1 129 ? -4.816 -1.823 7.419 1.00 96.75 129 VAL A N 1
ATOM 978 C CA . VAL A 1 129 ? -4.034 -2.476 6.363 1.00 96.75 129 VAL A CA 1
ATOM 979 C C . VAL A 1 129 ? -4.892 -3.491 5.607 1.00 96.75 129 VAL A C 1
ATOM 981 O O . VAL A 1 129 ? -5.593 -4.306 6.207 1.00 96.75 129 VAL A O 1
ATOM 984 N N . LEU A 1 130 ? -4.839 -3.428 4.276 1.00 97.81 130 LEU A N 1
ATOM 985 C CA . LEU A 1 130 ? -5.197 -4.541 3.402 1.00 97.81 130 LEU A CA 1
ATOM 986 C C . LEU A 1 130 ? -3.942 -5.393 3.215 1.00 97.81 130 LEU A C 1
ATOM 988 O O . LEU A 1 130 ? -2.884 -4.876 2.842 1.00 97.81 130 LEU A O 1
ATOM 992 N N . GLY A 1 131 ? -4.061 -6.688 3.467 1.00 96.94 131 GLY A N 1
ATOM 993 C CA . GLY A 1 131 ? -2.936 -7.606 3.456 1.00 96.94 131 GLY A CA 1
ATOM 994 C C . GLY A 1 131 ? -3.341 -9.036 3.141 1.00 96.94 131 GLY A C 1
ATOM 995 O O . GLY A 1 131 ? -4.413 -9.312 2.594 1.00 96.94 131 GLY A O 1
ATOM 996 N N . TYR A 1 132 ? -2.447 -9.952 3.475 1.00 95.94 132 TYR A N 1
ATOM 997 C CA . TYR A 1 132 ? -2.646 -11.387 3.369 1.00 95.94 132 TYR A CA 1
ATOM 998 C C . TYR A 1 132 ? -1.896 -12.115 4.488 1.00 95.94 132 TYR A C 1
ATOM 1000 O O . TYR A 1 132 ? -0.948 -11.597 5.079 1.00 95.94 132 TYR A O 1
ATOM 1008 N N . ASP A 1 133 ? -2.329 -13.337 4.770 1.00 94.94 133 ASP A N 1
ATOM 1009 C CA . ASP A 1 133 ? -1.681 -14.258 5.695 1.00 94.94 133 ASP A CA 1
ATOM 1010 C C . ASP A 1 133 ? -1.686 -15.656 5.079 1.00 94.94 133 ASP A C 1
ATOM 1012 O O . ASP A 1 133 ? -2.750 -16.268 4.963 1.00 94.94 133 ASP A O 1
ATOM 1016 N N . GLU A 1 134 ? -0.504 -16.105 4.637 1.00 93.81 134 GLU A N 1
ATOM 1017 C CA . GLU A 1 134 ? -0.171 -17.394 3.997 1.00 93.81 134 GLU A CA 1
ATOM 1018 C C . GLU A 1 134 ? -1.105 -17.870 2.868 1.00 93.81 134 GLU A C 1
ATOM 1020 O O . GLU A 1 134 ? -0.677 -18.060 1.736 1.00 93.81 134 GLU A O 1
ATOM 1025 N N . LYS A 1 135 ? -2.376 -18.125 3.165 1.00 93.81 135 LYS A N 1
ATOM 1026 C CA . LYS A 1 135 ? -3.375 -18.689 2.251 1.00 93.81 135 LYS A CA 1
ATOM 1027 C C . LYS A 1 135 ? -4.600 -17.800 2.054 1.00 93.81 135 LYS A C 1
ATOM 1029 O O . LYS A 1 135 ? -5.464 -18.145 1.255 1.00 93.81 135 LYS A O 1
ATOM 1034 N N . THR A 1 136 ? -4.719 -16.703 2.799 1.00 95.38 136 THR A N 1
ATOM 1035 C CA . THR A 1 136 ? -5.942 -15.889 2.838 1.00 95.38 136 THR A CA 1
ATOM 1036 C C . THR A 1 136 ? -5.634 -14.404 2.768 1.00 95.38 136 THR A C 1
ATOM 1038 O O . THR A 1 136 ? -4.593 -13.961 3.244 1.00 95.38 136 THR A O 1
ATOM 1041 N N . PHE A 1 137 ? -6.546 -13.619 2.194 1.00 96.62 137 PHE A N 1
ATOM 1042 C CA . PHE A 1 137 ? -6.488 -12.164 2.310 1.00 96.62 137 PHE A CA 1
ATOM 1043 C C . PHE A 1 137 ? -7.016 -11.718 3.669 1.00 96.62 137 PHE A C 1
ATOM 1045 O O . PHE A 1 137 ? -7.966 -12.298 4.208 1.00 96.62 137 PHE A O 1
ATOM 1052 N N . THR A 1 138 ? -6.411 -10.663 4.200 1.00 96.94 138 THR A N 1
ATOM 1053 C CA . THR A 1 138 ? -6.745 -10.100 5.502 1.00 96.94 138 THR A CA 1
ATOM 1054 C C . THR A 1 138 ? -7.011 -8.607 5.384 1.00 96.94 138 THR A C 1
ATOM 1056 O O . THR A 1 138 ? -6.445 -7.901 4.548 1.00 96.94 138 THR A O 1
ATOM 1059 N N . PHE A 1 139 ? -7.897 -8.113 6.238 1.00 96.62 139 PHE A N 1
ATOM 1060 C CA . PHE A 1 139 ? -8.091 -6.691 6.454 1.00 96.62 139 PHE A CA 1
ATOM 1061 C C . PHE A 1 139 ? -8.029 -6.424 7.949 1.00 96.62 139 PHE A C 1
ATOM 1063 O O . PHE A 1 139 ? -8.792 -7.021 8.709 1.00 96.62 139 PHE A O 1
ATOM 1070 N N . ALA A 1 140 ? -7.124 -5.548 8.368 1.00 94.69 140 ALA A N 1
ATOM 1071 C CA . ALA A 1 140 ? -7.004 -5.155 9.760 1.00 94.69 140 ALA A CA 1
ATOM 1072 C C . ALA A 1 140 ? -7.358 -3.678 9.921 1.00 94.69 140 ALA A C 1
ATOM 1074 O O . ALA A 1 140 ? -6.975 -2.849 9.093 1.00 94.69 140 ALA A O 1
ATOM 1075 N N . ILE A 1 141 ? -8.091 -3.348 10.982 1.00 94.06 141 ILE A N 1
ATOM 1076 C CA . ILE A 1 141 ? -8.490 -1.976 11.298 1.00 94.06 141 ILE A CA 1
ATOM 1077 C C . ILE A 1 141 ? -8.569 -1.766 12.809 1.00 94.06 141 ILE A C 1
ATOM 1079 O O . ILE A 1 141 ? -9.108 -2.603 13.534 1.00 94.06 141 ILE A O 1
ATOM 1083 N N . SER A 1 142 ? -8.075 -0.623 13.270 1.00 92.00 142 SER A N 1
ATOM 1084 C CA . SER A 1 142 ? -8.275 -0.131 14.631 1.00 92.00 142 SER A CA 1
ATOM 1085 C C . SER A 1 142 ? -9.308 0.992 14.625 1.00 92.00 142 SER A C 1
ATOM 1087 O O . SER A 1 142 ? -9.257 1.922 13.813 1.00 92.00 142 SER A O 1
ATOM 1089 N N . THR A 1 143 ? -10.304 0.881 15.506 1.00 86.94 143 THR A N 1
ATOM 1090 C CA . THR A 1 143 ? -11.389 1.860 15.636 1.00 86.94 143 THR A CA 1
ATOM 1091 C C . THR A 1 143 ? -11.657 2.157 17.103 1.00 86.94 143 THR A C 1
ATOM 1093 O O . THR A 1 143 ? -11.544 1.275 17.948 1.00 86.94 143 THR A O 1
ATOM 1096 N N . LYS A 1 144 ? -12.131 3.373 17.397 1.00 84.25 144 LYS A N 1
ATOM 1097 C CA . LYS A 1 144 ? -12.486 3.789 18.766 1.00 84.25 144 LYS A CA 1
ATOM 1098 C C . LYS A 1 144 ? -13.505 2.877 19.457 1.00 84.25 144 LYS A C 1
ATOM 1100 O O . LYS A 1 144 ? -13.563 2.860 20.675 1.00 84.25 144 LYS A O 1
ATOM 1105 N N . GLY A 1 145 ? -14.353 2.181 18.697 1.00 80.56 145 GLY A N 1
ATOM 1106 C CA . GLY A 1 145 ? -15.370 1.293 19.266 1.00 80.56 145 GLY A CA 1
ATOM 1107 C C . GLY A 1 145 ? -14.817 -0.046 19.757 1.00 80.56 145 GLY A C 1
ATOM 1108 O O . GLY A 1 145 ? -15.469 -0.695 20.567 1.00 80.56 145 GLY A O 1
ATOM 1109 N N . ALA A 1 146 ? -13.648 -0.455 19.262 1.00 79.75 146 ALA A N 1
ATOM 1110 C CA . ALA A 1 146 ? -12.987 -1.704 19.631 1.00 79.75 146 ALA A CA 1
ATOM 1111 C C . ALA A 1 146 ? -11.763 -1.488 20.540 1.00 79.75 146 ALA A C 1
ATOM 1113 O O . ALA A 1 146 ? -11.184 -2.469 20.983 1.00 79.75 146 ALA A O 1
ATOM 1114 N N . ASP A 1 147 ? -11.381 -0.235 20.788 1.00 80.50 147 ASP A N 1
ATOM 1115 C CA . ASP A 1 147 ? -10.218 0.178 21.578 1.00 80.50 147 ASP A CA 1
ATOM 1116 C C . ASP A 1 147 ? -10.330 -0.270 23.050 1.00 80.50 147 ASP A C 1
ATOM 1118 O O . ASP A 1 147 ? -11.369 -0.068 23.687 1.00 80.50 147 ASP A O 1
ATOM 1122 N N . ASP A 1 148 ? -9.273 -0.888 23.581 1.00 75.38 148 ASP A N 1
ATOM 1123 C CA . ASP A 1 148 ? -9.153 -1.399 24.952 1.00 75.38 148 ASP A CA 1
ATOM 1124 C C . ASP A 1 148 ? -8.200 -0.587 25.855 1.00 75.38 148 ASP A C 1
ATOM 1126 O O . ASP A 1 148 ? -8.019 -0.945 27.022 1.00 75.38 148 ASP A O 1
ATOM 1130 N N . GLY A 1 149 ? -7.702 0.565 25.389 1.00 75.19 149 GLY A N 1
ATOM 1131 C CA . GLY A 1 149 ? -6.957 1.540 26.199 1.00 75.19 149 GLY A CA 1
ATOM 1132 C C . GLY A 1 149 ? -5.729 2.121 25.499 1.00 75.19 149 GLY A C 1
ATOM 1133 O O . GLY A 1 149 ? -5.364 3.268 25.771 1.00 75.19 149 GLY A O 1
ATOM 1134 N N . ASP A 1 150 ? -5.131 1.358 24.588 1.00 70.56 150 ASP A N 1
ATOM 1135 C CA . ASP A 1 150 ? -3.935 1.691 23.808 1.00 70.56 150 ASP A CA 1
ATOM 1136 C C . ASP A 1 150 ? -4.112 1.441 22.291 1.00 70.56 150 ASP A C 1
ATOM 1138 O O . ASP A 1 150 ? -3.162 1.495 21.500 1.00 70.56 150 ASP A O 1
ATOM 1142 N N . GLY A 1 151 ? -5.367 1.291 21.858 1.00 77.06 151 GLY A N 1
ATOM 1143 C CA . GLY A 1 151 ? -5.752 0.893 20.510 1.00 77.06 151 GLY A CA 1
ATOM 1144 C C . GLY A 1 151 ? -5.862 -0.624 20.371 1.00 77.06 151 GLY A C 1
ATOM 1145 O O . GLY A 1 151 ? -5.184 -1.371 21.057 1.00 77.06 151 GLY A O 1
ATOM 1146 N N . LYS A 1 152 ? -6.711 -1.085 19.444 1.00 83.69 152 LYS A N 1
ATOM 1147 C CA . LYS A 1 152 ? -6.877 -2.516 19.159 1.00 83.69 152 LYS A CA 1
ATOM 1148 C C . LYS A 1 152 ? -7.015 -2.782 17.669 1.00 83.69 152 LYS A C 1
ATOM 1150 O O . LYS A 1 152 ? -8.005 -2.366 17.052 1.00 83.69 152 LYS A O 1
ATOM 1155 N N . MET A 1 153 ? -6.093 -3.542 17.090 1.00 90.56 153 MET A N 1
ATOM 1156 C CA . MET A 1 153 ? -6.219 -4.038 15.723 1.00 90.56 153 MET A CA 1
ATOM 1157 C C . MET A 1 153 ? -7.222 -5.193 15.659 1.00 90.56 153 MET A C 1
ATOM 1159 O O . MET A 1 153 ? -7.017 -6.290 16.177 1.00 90.56 153 MET A O 1
ATOM 1163 N N . THR A 1 154 ? -8.332 -4.961 14.963 1.00 91.88 154 THR A N 1
ATOM 1164 C CA . THR A 1 154 ? -9.287 -6.017 14.619 1.00 91.88 154 THR A CA 1
ATOM 1165 C C . THR A 1 154 ? -8.917 -6.610 13.269 1.00 91.88 154 THR A C 1
ATOM 1167 O O . THR A 1 154 ? -8.950 -5.903 12.263 1.00 91.88 154 THR A O 1
ATOM 1170 N N . TYR A 1 155 ? -8.613 -7.907 13.239 1.00 92.69 155 TYR A N 1
ATOM 1171 C CA . TYR A 1 155 ? -8.262 -8.643 12.024 1.00 92.69 155 TYR A CA 1
ATOM 1172 C C . TYR A 1 155 ? -9.471 -9.398 11.461 1.00 92.69 155 TYR A C 1
ATOM 1174 O O . TYR A 1 155 ? -10.101 -10.207 12.142 1.00 92.69 155 TYR A O 1
ATOM 1182 N N . ILE A 1 156 ? -9.773 -9.156 10.189 1.00 94.81 156 ILE A N 1
ATOM 1183 C CA . ILE A 1 156 ? -10.820 -9.823 9.418 1.00 94.81 156 ILE A CA 1
ATOM 1184 C C . ILE A 1 156 ? -10.135 -10.686 8.363 1.00 94.81 156 ILE A C 1
ATOM 1186 O O . ILE A 1 156 ? -9.310 -10.199 7.596 1.00 94.81 156 ILE A O 1
ATOM 1190 N N . THR A 1 157 ? -10.479 -11.970 8.320 1.00 95.69 157 THR A N 1
ATOM 1191 C CA . THR A 1 157 ? -9.919 -12.926 7.355 1.00 95.69 157 THR A CA 1
ATOM 1192 C C . THR A 1 157 ? -10.965 -13.273 6.303 1.00 95.69 157 THR A C 1
ATOM 1194 O O . THR A 1 157 ? -12.129 -13.516 6.637 1.00 95.69 157 THR A O 1
ATOM 1197 N N . ALA A 1 158 ? -10.566 -13.287 5.031 1.00 92.69 158 ALA A N 1
ATOM 1198 C CA . ALA A 1 158 ? -11.433 -13.715 3.943 1.00 92.69 158 ALA A CA 1
ATOM 1199 C C . ALA A 1 158 ? -11.861 -15.179 4.132 1.00 92.69 158 ALA A C 1
ATOM 1201 O O . ALA A 1 158 ? -11.073 -16.028 4.552 1.00 92.69 158 ALA A O 1
ATOM 1202 N N . LYS A 1 159 ? -13.119 -15.485 3.802 1.00 89.25 159 LYS A N 1
ATOM 1203 C CA . LYS A 1 159 ? -13.572 -16.878 3.732 1.00 89.25 159 LYS A CA 1
ATOM 1204 C C . LYS A 1 159 ? -12.949 -17.539 2.504 1.00 89.25 159 LYS A C 1
ATOM 1206 O O . LYS A 1 159 ? -12.880 -16.913 1.448 1.00 89.25 159 LYS A O 1
ATOM 1211 N N . THR A 1 160 ? -12.503 -18.775 2.686 1.00 64.94 160 THR A N 1
ATOM 1212 C CA . THR A 1 160 ? -12.035 -19.658 1.611 1.00 64.94 160 THR A CA 1
ATOM 1213 C C . THR A 1 160 ? -13.174 -20.508 1.077 1.00 64.94 160 THR A C 1
ATOM 1215 O O . THR A 1 160 ? -14.146 -20.733 1.838 1.00 64.94 160 THR A O 1
#

Sequence (160 aa):
MTRLITLTLSIAALLSTIANVSAHEGPDPISHWVFNSEFVSGRKITARLGPDGEFDFTPKVIDDVHGESVFFSTQSAVCRLGSGIKSVKEFLPTKALTISAWVTVDEPKRWGGIIGAIQDNGETESGWVLGYDEKTFTFAISTKGADDGDGKMTYITAKT